Protein AF-A0A6I4XKJ2-F1 (afdb_monomer_lite)

Organism: Enterococcus gallinarum (NCBI:txid1353)

pLDDT: mean 85.95, std 15.67, range [35.56, 98.12]

InterPro domains:
  IPR008007 Peptidase M42 [PF05343] (1-55)

Structure (mmCIF, N/CA/C/O backbone):
data_AF-A0A6I4XKJ2-F1
#
_entry.id   AF-A0A6I4XKJ2-F1
#
loop_
_atom_site.group_PDB
_atom_site.id
_atom_site.type_symbol
_atom_site.label_atom_id
_atom_site.label_alt_id
_atom_site.label_comp_id
_atom_site.label_asym_id
_atom_site.label_entity_id
_atom_site.label_seq_id
_atom_site.pdbx_PDB_ins_code
_atom_site.Cartn_x
_atom_site.Cartn_y
_atom_site.Cartn_z
_atom_site.occupancy
_atom_site.B_iso_or_equiv
_atom_site.auth_seq_id
_atom_site.auth_comp_id
_atom_site.auth_asym_id
_atom_site.auth_atom_id
_atom_site.pdbx_PDB_model_num
ATOM 1 N N . LYS A 1 1 ? -8.145 -15.049 1.489 1.00 83.50 1 LYS A N 1
ATOM 2 C CA . LYS A 1 1 ? -7.065 -14.247 2.120 1.00 83.50 1 LYS A CA 1
ATOM 3 C C . LYS A 1 1 ? -6.507 -13.311 1.053 1.00 83.50 1 LYS A C 1
ATOM 5 O O . LYS A 1 1 ? -6.209 -13.816 -0.019 1.00 83.50 1 LYS A O 1
ATOM 10 N N . ILE A 1 2 ? -6.435 -12.000 1.301 1.00 95.69 2 ILE A N 1
ATOM 11 C CA . ILE A 1 2 ? -5.889 -11.025 0.336 1.00 95.69 2 ILE A CA 1
ATOM 12 C C . ILE A 1 2 ? -4.353 -11.046 0.462 1.00 95.69 2 ILE A C 1
ATOM 14 O O . ILE A 1 2 ? -3.867 -10.871 1.584 1.00 95.69 2 ILE A O 1
ATOM 18 N N . PRO A 1 3 ? -3.584 -11.319 -0.609 1.00 95.69 3 PRO A N 1
ATOM 19 C CA . PRO A 1 3 ? -2.124 -11.249 -0.566 1.00 95.69 3 PRO A CA 1
ATOM 20 C C . PRO A 1 3 ? -1.655 -9.810 -0.327 1.00 95.69 3 PRO A C 1
ATOM 22 O O . PRO A 1 3 ? -2.162 -8.886 -0.955 1.00 95.69 3 PRO A O 1
ATOM 25 N N . VAL A 1 4 ? -0.694 -9.620 0.579 1.00 95.38 4 VAL A N 1
ATOM 26 C CA . VAL A 1 4 ? -0.100 -8.311 0.883 1.00 95.38 4 VAL A CA 1
ATOM 27 C C . VAL A 1 4 ? 1.399 -8.455 1.112 1.00 95.38 4 VAL A C 1
ATOM 29 O O . VAL A 1 4 ? 1.854 -9.472 1.638 1.00 95.38 4 VAL A O 1
ATOM 32 N N . GLN A 1 5 ? 2.154 -7.416 0.766 1.00 94.06 5 GLN A N 1
ATOM 33 C CA . GLN A 1 5 ? 3.559 -7.278 1.130 1.00 94.06 5 GLN A CA 1
ATOM 34 C C . GLN A 1 5 ? 3.712 -6.088 2.075 1.00 94.06 5 GLN A C 1
ATOM 36 O O . GLN A 1 5 ? 3.294 -4.975 1.761 1.00 94.06 5 GLN A O 1
ATOM 41 N N . VAL A 1 6 ? 4.337 -6.320 3.228 1.00 91.50 6 VAL A N 1
ATOM 42 C CA . VAL A 1 6 ? 4.729 -5.244 4.140 1.00 91.50 6 VAL A CA 1
ATOM 43 C C . VAL A 1 6 ? 6.138 -4.813 3.766 1.00 91.50 6 VAL A C 1
ATOM 45 O O . VAL A 1 6 ? 7.051 -5.634 3.717 1.00 91.50 6 VAL A O 1
ATOM 48 N N . SER A 1 7 ? 6.312 -3.528 3.479 1.00 82.00 7 SER A N 1
ATOM 49 C CA . SER A 1 7 ? 7.615 -2.955 3.160 1.00 82.00 7 SER A CA 1
ATOM 50 C C . SER A 1 7 ? 7.958 -1.882 4.179 1.00 82.00 7 SER A C 1
ATOM 52 O O . SER A 1 7 ? 7.215 -0.919 4.341 1.00 82.00 7 SER A O 1
ATOM 54 N N . VAL A 1 8 ? 9.131 -2.007 4.795 1.00 74.75 8 VAL A N 1
ATOM 55 C CA . VAL A 1 8 ? 9.791 -0.906 5.500 1.00 74.75 8 VAL A CA 1
ATOM 56 C C . VAL A 1 8 ? 10.887 -0.401 4.575 1.00 74.75 8 VAL A C 1
ATOM 58 O O . VAL A 1 8 ? 11.695 -1.189 4.087 1.00 74.75 8 VAL A O 1
ATOM 61 N N . ARG A 1 9 ? 10.879 0.894 4.261 1.00 69.38 9 ARG A N 1
ATOM 62 C CA . ARG A 1 9 ? 11.894 1.501 3.393 1.00 69.38 9 ARG A CA 1
ATOM 63 C C . ARG A 1 9 ? 12.831 2.342 4.249 1.00 69.38 9 ARG A C 1
ATOM 65 O O . ARG A 1 9 ? 12.357 3.134 5.053 1.00 69.38 9 ARG A O 1
ATOM 72 N N . SER A 1 10 ? 14.139 2.205 4.046 1.00 71.75 10 SER A N 1
ATOM 73 C CA . SER A 1 10 ? 15.157 3.062 4.674 1.00 71.75 10 SER A CA 1
ATOM 74 C C . SER A 1 10 ? 15.294 4.433 3.994 1.00 71.75 10 SER A C 1
ATOM 76 O O . SER A 1 10 ? 16.005 5.297 4.496 1.00 71.75 10 SER A O 1
ATOM 78 N N . GLY A 1 11 ? 14.613 4.649 2.862 1.00 70.12 11 GLY A N 1
ATOM 79 C CA . GLY A 1 11 ? 14.656 5.895 2.101 1.00 70.12 11 GLY A CA 1
ATOM 80 C C . GLY A 1 11 ? 13.425 6.127 1.218 1.00 70.12 11 GLY A C 1
ATOM 81 O O . GLY A 1 11 ? 12.606 5.229 0.987 1.00 70.12 11 GLY A O 1
ATOM 82 N N . GLY A 1 12 ? 13.315 7.362 0.717 1.00 74.00 12 GLY A N 1
ATOM 83 C CA . GLY A 1 12 ? 12.199 7.849 -0.100 1.00 74.00 12 GLY A CA 1
ATOM 84 C C . GLY A 1 12 ? 10.954 8.209 0.720 1.00 74.00 12 GLY A C 1
ATOM 85 O O . GLY A 1 12 ? 10.513 7.440 1.571 1.00 74.00 12 GLY A O 1
ATOM 86 N N . GLY A 1 13 ? 10.349 9.362 0.434 1.00 82.38 13 GLY A N 1
ATOM 87 C CA . GLY A 1 13 ? 9.153 9.845 1.129 1.00 82.38 13 GLY A CA 1
ATOM 88 C C . GLY A 1 13 ? 7.841 9.255 0.606 1.00 82.38 13 GLY A C 1
ATOM 89 O O . GLY A 1 13 ? 7.775 8.655 -0.469 1.00 82.38 13 GLY A O 1
ATOM 90 N N . THR A 1 14 ? 6.781 9.446 1.384 1.00 88.75 14 THR A N 1
ATOM 91 C C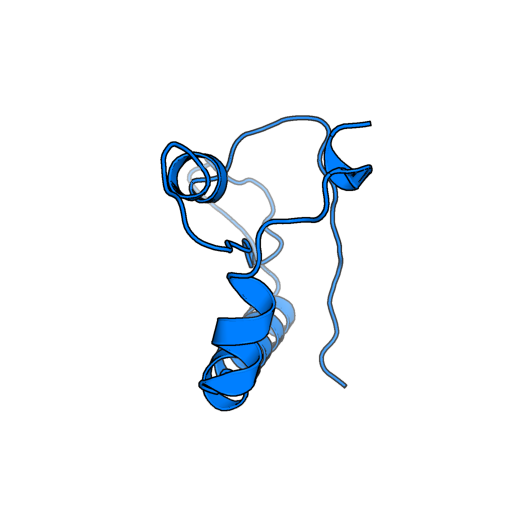A . THR A 1 14 ? 5.387 9.313 0.942 1.00 88.75 14 THR A CA 1
ATOM 92 C C . THR A 1 14 ? 4.592 10.481 1.515 1.00 88.75 14 THR A C 1
ATOM 94 O O . THR A 1 14 ? 5.008 11.081 2.510 1.00 88.75 14 THR A O 1
ATOM 97 N N . ASN A 1 15 ? 3.423 10.770 0.944 1.00 89.12 15 ASN A N 1
ATOM 98 C CA . ASN A 1 15 ? 2.546 11.825 1.459 1.00 89.12 15 ASN A CA 1
ATOM 99 C C . ASN A 1 15 ? 2.030 11.523 2.878 1.00 89.12 15 ASN A C 1
ATOM 101 O O . ASN A 1 15 ? 1.6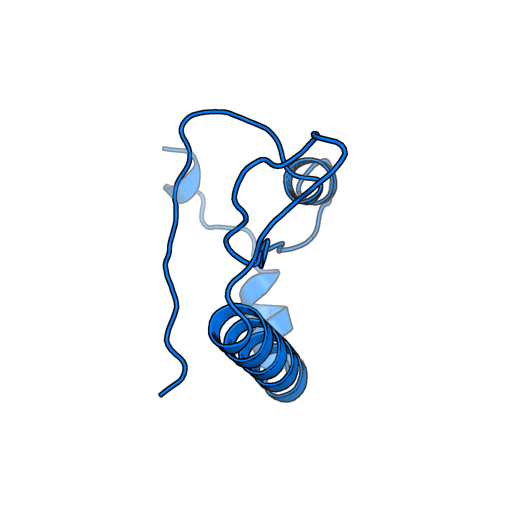51 12.444 3.593 1.00 89.12 15 ASN A O 1
ATOM 105 N N . GLY A 1 16 ? 2.059 10.253 3.309 1.00 88.50 16 GLY A N 1
ATOM 106 C CA . GLY A 1 16 ? 1.623 9.855 4.647 1.00 88.50 16 GLY A CA 1
ATOM 107 C C . GLY A 1 16 ? 2.444 10.499 5.766 1.00 88.50 16 GLY A C 1
ATOM 108 O O . GLY A 1 16 ? 1.879 10.873 6.786 1.00 88.50 16 GLY A O 1
ATOM 109 N N . MET A 1 17 ? 3.747 10.722 5.549 1.00 85.75 17 MET A N 1
ATOM 110 C CA . MET A 1 17 ? 4.626 11.341 6.553 1.00 85.75 17 MET A CA 1
ATOM 111 C C . MET A 1 17 ? 4.183 12.760 6.928 1.00 85.75 17 MET A C 1
ATOM 113 O O . MET A 1 17 ? 4.336 13.162 8.076 1.00 85.75 17 MET A O 1
ATOM 117 N N . ALA A 1 18 ? 3.641 13.525 5.976 1.00 87.25 18 ALA A N 1
ATOM 118 C CA . ALA A 1 18 ? 3.164 14.879 6.246 1.00 87.25 18 ALA A CA 1
ATOM 119 C C . ALA A 1 18 ? 1.900 14.876 7.124 1.00 87.25 18 ALA A C 1
ATOM 121 O O . ALA A 1 18 ? 1.743 15.759 7.960 1.00 87.25 18 ALA A O 1
ATOM 122 N N . ILE A 1 19 ? 1.035 13.864 6.976 1.00 87.94 19 ILE A N 1
ATOM 123 C CA . ILE A 1 19 ? -0.221 13.727 7.735 1.00 87.94 19 ILE A CA 1
ATOM 124 C C . ILE A 1 19 ? 0.049 13.348 9.195 1.00 87.94 19 ILE A C 1
ATOM 126 O O . ILE A 1 19 ? -0.725 13.702 10.080 1.00 87.94 19 ILE A O 1
ATOM 130 N N . THR A 1 20 ? 1.152 12.652 9.470 1.00 83.75 20 THR A N 1
ATOM 131 C CA . THR A 1 20 ? 1.517 12.246 10.834 1.00 83.75 20 THR A CA 1
ATOM 132 C C . THR A 1 20 ? 2.186 13.359 11.651 1.00 83.75 20 THR A C 1
ATOM 134 O O . THR A 1 20 ? 2.468 13.153 12.828 1.00 83.75 20 THR A O 1
ATOM 137 N N . GLN A 1 21 ? 2.472 14.525 11.061 1.00 80.81 21 GLN A N 1
ATOM 138 C CA . GLN A 1 21 ? 3.067 15.667 11.772 1.00 80.81 21 GLN A CA 1
ATOM 139 C C . GLN A 1 21 ? 2.005 16.468 12.549 1.00 80.81 21 GLN A C 1
ATOM 141 O O . GLN A 1 21 ? 0.838 16.425 12.192 1.00 80.81 21 GLN A O 1
ATOM 146 N N . VAL A 1 22 ? 2.431 17.198 13.595 1.00 68.44 22 VAL A N 1
ATOM 147 C CA . VAL A 1 22 ? 1.677 18.215 14.378 1.00 68.44 22 VAL A CA 1
ATOM 148 C C . VAL A 1 22 ? 0.167 17.939 14.516 1.00 68.44 22 VAL A C 1
ATOM 150 O O . VAL A 1 22 ? -0.620 18.367 13.682 1.00 68.44 22 VAL A O 1
ATOM 153 N N . GLN A 1 23 ? -0.251 17.273 15.603 1.00 75.88 23 GLN A N 1
ATOM 154 C CA . GLN A 1 23 ? -1.660 16.869 15.821 1.00 75.88 23 GLN A CA 1
ATOM 155 C C . GLN A 1 23 ? -2.229 16.006 14.674 1.00 75.88 23 GLN A C 1
ATOM 157 O O . GLN A 1 23 ? -3.414 16.076 14.355 1.00 75.88 23 GLN A O 1
ATOM 162 N N . GLY A 1 24 ? -1.362 15.206 14.050 1.00 81.19 24 GLY A N 1
ATOM 163 C CA . GLY A 1 24 ? -1.689 14.348 12.920 1.00 81.19 24 GLY A CA 1
ATOM 164 C C . GLY A 1 24 ? -2.654 13.207 13.245 1.00 81.19 24 GLY A C 1
ATOM 165 O O . GLY A 1 24 ? -3.089 13.018 14.380 1.00 81.19 24 GLY A O 1
ATOM 166 N N . ALA A 1 25 ? -2.962 12.409 12.226 1.00 85.19 25 ALA A N 1
ATOM 167 C CA . ALA A 1 25 ? -3.856 11.258 12.341 1.00 85.19 25 ALA A CA 1
ATOM 168 C C . ALA A 1 25 ? -3.102 9.931 12.143 1.00 85.19 25 ALA A C 1
ATOM 170 O O . ALA A 1 25 ? -2.123 9.893 11.383 1.00 85.19 25 ALA A O 1
ATOM 171 N N . PRO A 1 26 ? -3.570 8.821 12.750 1.00 87.88 26 PRO A N 1
ATOM 172 C CA . PRO A 1 26 ? -3.104 7.485 12.397 1.00 87.88 26 PRO A CA 1
ATOM 173 C C . PRO A 1 26 ? -3.188 7.285 10.881 1.00 87.88 26 PRO A C 1
ATOM 175 O O . PRO A 1 26 ? -4.256 7.410 10.285 1.00 87.88 26 PRO A O 1
ATOM 178 N N . THR A 1 27 ? -2.046 7.020 10.250 1.00 88.69 27 THR A N 1
ATOM 179 C CA . THR A 1 27 ? -1.920 7.019 8.789 1.00 88.69 27 THR A CA 1
ATOM 180 C C . THR A 1 27 ? -1.181 5.774 8.330 1.00 88.69 27 THR A C 1
ATOM 182 O O . THR A 1 27 ? -0.123 5.437 8.857 1.00 88.69 27 THR A O 1
ATOM 185 N N . ILE A 1 28 ? -1.714 5.114 7.304 1.00 90.94 28 ILE A N 1
ATOM 186 C CA . ILE A 1 28 ? -1.049 4.024 6.591 1.00 90.94 28 ILE A CA 1
ATOM 187 C C . ILE A 1 28 ? -1.032 4.334 5.096 1.00 90.94 28 ILE A C 1
ATOM 189 O O . ILE A 1 28 ? -1.968 4.927 4.561 1.00 90.94 28 ILE A O 1
ATOM 193 N N . VAL A 1 29 ? 0.036 3.928 4.414 1.00 92.81 29 VAL A N 1
ATOM 194 C CA . VAL A 1 29 ? 0.152 4.053 2.959 1.00 92.81 29 VAL A CA 1
ATOM 195 C C . VAL A 1 29 ? -0.051 2.682 2.334 1.00 92.81 29 VAL A C 1
ATOM 197 O O . VAL A 1 29 ? 0.700 1.752 2.618 1.00 92.81 29 VAL A O 1
ATOM 200 N N . VAL A 1 30 ? -1.049 2.575 1.460 1.00 94.81 30 VAL A N 1
ATOM 201 C CA . VAL A 1 30 ? -1.272 1.402 0.610 1.00 94.81 30 VAL A CA 1
ATOM 202 C C . VAL A 1 30 ? -0.862 1.777 -0.808 1.00 94.81 30 VAL A C 1
ATOM 204 O O . VAL A 1 30 ? -1.310 2.791 -1.338 1.00 94.81 30 VAL A O 1
ATOM 207 N N . GLY A 1 31 ? 0.012 0.978 -1.411 1.00 93.88 31 GLY A N 1
ATOM 208 C CA . GLY A 1 31 ? 0.500 1.192 -2.769 1.00 93.88 31 GLY A CA 1
ATOM 209 C C . GLY A 1 31 ? 0.446 -0.090 -3.585 1.00 93.88 31 GLY A C 1
ATOM 210 O O . GLY A 1 31 ? 0.470 -1.187 -3.031 1.00 93.88 31 GLY A O 1
ATOM 211 N N . ILE A 1 32 ? 0.392 0.068 -4.904 1.00 96.12 32 ILE A N 1
ATOM 212 C CA . ILE A 1 32 ? 0.519 -1.033 -5.860 1.00 96.12 32 ILE A CA 1
ATOM 213 C C . ILE A 1 32 ? 1.988 -1.080 -6.298 1.00 96.12 32 ILE A C 1
ATOM 215 O O . ILE A 1 32 ? 2.531 -0.027 -6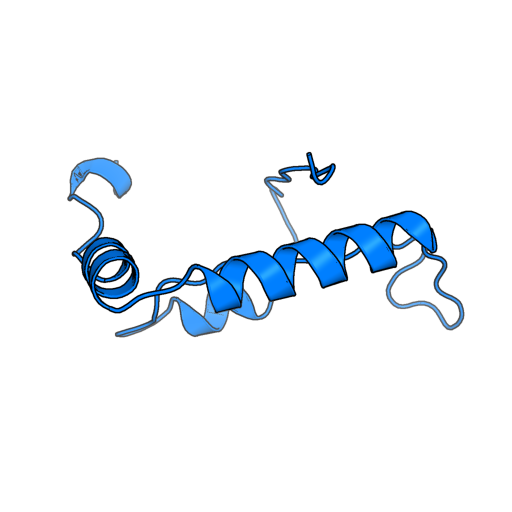.655 1.00 96.12 32 ILE A O 1
ATOM 219 N N . PRO A 1 33 ? 2.653 -2.249 -6.269 1.00 94.81 33 PRO A N 1
ATOM 220 C CA . PRO A 1 33 ? 3.998 -2.392 -6.804 1.00 94.81 33 PRO A CA 1
ATOM 221 C C . PRO A 1 33 ? 4.051 -1.939 -8.264 1.00 94.81 33 PRO A C 1
ATOM 223 O O . PRO A 1 33 ? 3.270 -2.381 -9.104 1.00 94.81 33 PRO A O 1
ATOM 226 N N . VAL A 1 34 ? 4.984 -1.040 -8.565 1.00 95.19 34 VAL A N 1
ATOM 227 C CA . VAL A 1 34 ? 5.131 -0.446 -9.893 1.00 95.19 34 VAL A CA 1
ATOM 228 C C . VAL A 1 34 ? 6.585 -0.519 -10.338 1.00 95.19 34 VAL A C 1
ATOM 230 O O . VAL A 1 34 ? 7.504 -0.241 -9.564 1.00 95.19 34 VAL A O 1
ATOM 233 N N . ARG A 1 35 ? 6.806 -0.883 -11.602 1.00 97.19 35 ARG A N 1
ATOM 234 C CA . ARG A 1 35 ? 8.117 -0.779 -12.253 1.00 97.19 35 ARG A CA 1
ATOM 235 C C . ARG A 1 35 ? 8.215 0.530 -13.028 1.00 97.19 35 ARG A C 1
ATOM 237 O O . ARG A 1 35 ? 7.253 0.936 -13.679 1.00 97.19 35 ARG A O 1
ATOM 244 N N . TYR A 1 36 ? 9.402 1.141 -12.975 1.00 96.38 36 TYR A N 1
ATOM 245 C CA . TYR A 1 36 ? 9.747 2.391 -13.668 1.00 96.38 36 TYR A CA 1
ATOM 246 C C . TYR A 1 36 ? 8.889 3.597 -13.250 1.00 96.38 36 TYR A C 1
ATOM 248 O O . TYR A 1 36 ? 8.545 4.447 -14.073 1.00 96.38 36 TYR A O 1
ATOM 256 N N . ALA A 1 37 ? 8.561 3.681 -11.954 1.00 93.12 37 ALA A N 1
ATOM 257 C CA . ALA A 1 37 ? 7.940 4.868 -11.372 1.00 93.12 37 ALA A CA 1
ATOM 258 C C . ALA A 1 37 ? 8.724 6.136 -11.751 1.00 93.12 37 ALA A C 1
ATOM 260 O O . ALA A 1 37 ? 9.952 6.138 -11.715 1.00 93.12 37 ALA A O 1
ATOM 261 N N . HIS A 1 38 ? 7.994 7.206 -12.086 1.00 94.56 38 HIS A N 1
ATOM 262 C CA . HIS A 1 38 ? 8.518 8.515 -12.511 1.00 94.56 38 HIS A CA 1
ATOM 263 C C . HIS A 1 38 ? 9.131 8.547 -13.924 1.00 94.56 38 HIS A C 1
ATOM 265 O O . HIS A 1 38 ? 9.813 9.504 -14.283 1.00 94.56 38 HIS A O 1
ATOM 271 N N . THR A 1 39 ? 8.856 7.542 -14.755 1.00 96.88 39 THR A N 1
ATOM 272 C CA . THR A 1 39 ? 9.156 7.573 -16.196 1.00 96.88 39 THR A CA 1
ATOM 273 C C . THR A 1 39 ? 7.864 7.751 -17.010 1.00 96.88 39 THR A C 1
ATOM 275 O O . THR A 1 39 ? 6.775 7.600 -16.448 1.00 96.88 39 THR A O 1
ATOM 278 N N . PRO A 1 40 ? 7.931 8.036 -18.329 1.00 97.75 40 PRO A N 1
ATOM 279 C CA . PRO A 1 40 ? 6.731 8.146 -19.164 1.00 97.75 40 PRO A CA 1
ATOM 280 C C . PRO A 1 40 ? 5.866 6.876 -19.204 1.00 97.75 40 PRO A C 1
ATOM 282 O O . PRO A 1 40 ? 4.685 6.958 -19.545 1.00 97.75 40 PRO A O 1
ATOM 285 N N . HIS A 1 41 ? 6.433 5.702 -18.891 1.00 96.62 41 HIS A N 1
ATOM 286 C CA . HIS A 1 41 ? 5.747 4.411 -18.968 1.00 96.62 41 HIS A CA 1
ATOM 287 C C . HIS A 1 41 ? 5.961 3.601 -17.688 1.00 96.62 41 HIS A C 1
ATOM 289 O O . HIS A 1 41 ? 7.061 3.134 -17.402 1.00 96.62 41 HIS A O 1
ATOM 295 N N . CYS A 1 42 ? 4.884 3.402 -16.934 1.00 97.44 42 CYS A N 1
ATOM 296 C CA . CYS A 1 42 ? 4.872 2.603 -15.714 1.00 97.44 42 CYS A CA 1
ATOM 297 C C . CYS A 1 42 ? 4.159 1.269 -15.961 1.00 97.44 42 CYS A C 1
ATOM 299 O O . CYS A 1 42 ? 3.209 1.209 -16.740 1.00 97.44 42 CYS A O 1
ATOM 301 N N . TYR A 1 43 ? 4.583 0.218 -15.260 1.00 97.81 43 TYR A N 1
ATOM 302 C CA . TYR A 1 43 ? 3.983 -1.114 -15.375 1.00 97.81 43 TYR A CA 1
ATOM 303 C C . TYR A 1 43 ? 3.588 -1.635 -13.999 1.00 97.81 43 TYR A C 1
ATOM 305 O O . TYR A 1 43 ? 4.373 -1.546 -13.052 1.00 97.81 43 TYR A O 1
ATOM 313 N N . VAL A 1 44 ? 2.389 -2.204 -13.916 1.00 97.75 44 VAL A N 1
ATOM 314 C CA . VAL A 1 44 ? 1.826 -2.836 -12.718 1.00 97.75 44 VAL A CA 1
ATOM 315 C C . VAL A 1 44 ? 1.255 -4.199 -13.093 1.00 97.75 44 VAL A C 1
ATOM 317 O O . VAL A 1 44 ? 0.831 -4.392 -14.235 1.00 97.75 44 VAL A O 1
ATOM 320 N N . ASP A 1 45 ? 1.211 -5.129 -12.143 1.00 97.81 45 ASP A N 1
ATOM 321 C CA . ASP A 1 45 ? 0.406 -6.338 -12.298 1.00 97.81 45 ASP A CA 1
ATOM 322 C C . ASP A 1 45 ? -1.067 -6.002 -12.012 1.00 97.81 45 ASP A C 1
ATOM 324 O O . ASP A 1 45 ? -1.401 -5.349 -11.017 1.00 97.81 45 ASP A O 1
ATOM 328 N N . PHE A 1 46 ? -1.973 -6.429 -12.892 1.00 97.88 46 PHE A N 1
ATOM 329 C CA . PHE A 1 46 ? -3.402 -6.192 -12.702 1.00 97.88 46 PHE A CA 1
ATOM 330 C C . PHE A 1 46 ? -3.948 -6.903 -11.452 1.00 97.88 46 PHE A C 1
ATOM 332 O O . PHE A 1 46 ? -4.862 -6.395 -10.800 1.00 97.88 46 PHE A O 1
ATOM 339 N N . GLN A 1 47 ? -3.380 -8.051 -11.079 1.00 98.00 47 GLN A N 1
ATOM 340 C CA . GLN A 1 47 ? -3.754 -8.770 -9.864 1.00 98.00 47 GLN A CA 1
ATOM 341 C C . GLN A 1 47 ? -3.374 -7.983 -8.607 1.00 98.00 47 GLN A C 1
ATOM 343 O O . GLN A 1 47 ? -4.180 -7.917 -7.678 1.00 98.00 47 GLN A O 1
ATOM 348 N N . ASP A 1 48 ? -2.218 -7.313 -8.604 1.00 97.81 48 ASP A N 1
ATOM 349 C CA . ASP A 1 48 ? -1.798 -6.453 -7.491 1.00 97.81 48 ASP A CA 1
ATOM 350 C C . ASP A 1 48 ? -2.736 -5.250 -7.328 1.00 97.81 48 ASP A C 1
ATOM 352 O O . ASP A 1 48 ? -3.120 -4.905 -6.208 1.00 97.81 48 ASP A O 1
ATOM 356 N N . TYR A 1 49 ? -3.178 -4.647 -8.439 1.00 97.19 49 TYR A N 1
ATOM 357 C CA . TYR A 1 49 ? -4.215 -3.609 -8.407 1.00 97.19 49 TYR A CA 1
ATOM 358 C C . TYR A 1 49 ? -5.516 -4.131 -7.779 1.00 97.19 49 TYR A C 1
ATOM 360 O O . TYR A 1 49 ? -6.084 -3.489 -6.892 1.00 97.19 49 TYR A O 1
ATOM 368 N N . GLN A 1 50 ? -5.985 -5.306 -8.208 1.00 98.12 50 GLN A N 1
ATOM 369 C CA . GLN A 1 50 ? -7.228 -5.890 -7.702 1.00 98.12 50 GLN A CA 1
ATOM 370 C C . GLN A 1 50 ? -7.128 -6.229 -6.209 1.00 98.12 50 GLN A C 1
ATOM 372 O O . GLN A 1 50 ? -8.064 -5.942 -5.459 1.00 98.12 50 GLN A O 1
ATOM 377 N N . ALA A 1 51 ? -5.993 -6.774 -5.765 1.00 98.06 51 ALA A N 1
ATOM 378 C CA . ALA A 1 51 ? -5.734 -7.072 -4.361 1.00 98.06 51 ALA A CA 1
ATOM 379 C C . ALA A 1 51 ? -5.675 -5.796 -3.506 1.00 98.06 51 ALA A C 1
ATOM 381 O O . ALA A 1 51 ? -6.306 -5.745 -2.450 1.00 98.06 51 ALA A O 1
ATOM 382 N N . ALA A 1 52 ? -4.993 -4.743 -3.975 1.00 97.56 52 ALA A N 1
ATOM 383 C CA . ALA A 1 52 ? -4.928 -3.457 -3.279 1.00 97.56 52 ALA A CA 1
ATOM 384 C C . ALA A 1 52 ? -6.309 -2.792 -3.164 1.00 97.56 52 ALA A C 1
ATOM 386 O O . ALA A 1 52 ? -6.673 -2.298 -2.096 1.00 97.56 52 ALA A O 1
ATOM 387 N N . LYS A 1 53 ? -7.111 -2.827 -4.237 1.00 97.44 53 LYS A N 1
ATOM 388 C CA . LYS A 1 53 ? -8.492 -2.327 -4.237 1.00 97.44 53 LYS A CA 1
ATOM 389 C C . LYS A 1 53 ? -9.351 -3.062 -3.209 1.00 97.44 53 LYS A C 1
ATOM 391 O O . LYS A 1 53 ? -10.024 -2.421 -2.405 1.00 97.44 53 LYS A O 1
ATOM 396 N N . GLU A 1 54 ? -9.316 -4.394 -3.224 1.00 98.00 54 GLU A N 1
ATOM 397 C CA . GLU A 1 54 ? -10.073 -5.212 -2.273 1.00 98.00 54 GLU A CA 1
ATOM 398 C C . GLU A 1 54 ? -9.621 -4.941 -0.833 1.00 98.00 54 GLU A C 1
ATOM 400 O O . GLU A 1 54 ? -10.459 -4.762 0.048 1.00 98.00 54 GLU A O 1
ATOM 405 N N . LEU A 1 55 ? -8.310 -4.816 -0.594 1.00 97.44 55 LEU A N 1
ATOM 406 C CA . LEU A 1 55 ? -7.763 -4.489 0.723 1.00 97.44 55 LEU A CA 1
ATOM 407 C C . LEU A 1 55 ? -8.316 -3.164 1.258 1.00 97.44 55 LEU A C 1
ATOM 409 O O . LEU A 1 55 ? -8.777 -3.121 2.395 1.00 97.44 55 LEU A O 1
ATOM 413 N N . VAL A 1 56 ? -8.294 -2.098 0.453 1.00 97.19 56 VAL A N 1
ATOM 414 C CA . VAL A 1 56 ? -8.782 -0.773 0.873 1.00 97.19 56 VAL A CA 1
ATOM 415 C C . VAL A 1 56 ? -10.289 -0.797 1.131 1.00 97.19 56 VAL A C 1
ATOM 417 O O . VAL A 1 56 ? -10.742 -0.254 2.137 1.00 97.19 56 VAL A O 1
ATOM 420 N N . ILE A 1 57 ? -11.070 -1.468 0.279 1.00 97.81 57 ILE A N 1
ATOM 421 C CA . ILE A 1 57 ? -12.518 -1.618 0.484 1.00 97.81 57 ILE A CA 1
ATOM 422 C C . ILE A 1 57 ? -12.802 -2.333 1.805 1.00 97.81 57 ILE A C 1
ATOM 424 O O . ILE A 1 57 ? -13.625 -1.866 2.593 1.00 97.81 57 ILE A O 1
ATOM 428 N N . GLN A 1 58 ? -12.130 -3.458 2.058 1.00 97.06 58 GLN A N 1
ATOM 429 C CA . GLN A 1 58 ? -12.323 -4.214 3.290 1.00 97.06 58 GLN A CA 1
ATOM 430 C C . GLN A 1 58 ? -11.841 -3.427 4.509 1.00 97.06 58 GLN A C 1
ATOM 432 O O . GLN A 1 58 ? -12.522 -3.446 5.529 1.00 97.06 58 GLN A O 1
ATOM 437 N N . LEU A 1 59 ? -10.732 -2.690 4.409 1.00 94.69 59 LEU A N 1
ATOM 438 C CA . LEU A 1 59 ? -10.249 -1.825 5.485 1.00 94.69 59 LEU A CA 1
ATOM 439 C C . LEU A 1 59 ? -11.309 -0.792 5.874 1.00 94.69 59 LEU A C 1
ATOM 441 O O . LEU A 1 59 ? -11.673 -0.725 7.041 1.00 94.69 59 LEU A O 1
ATOM 445 N N . ILE A 1 60 ? -11.848 -0.048 4.901 1.00 95.25 60 ILE A N 1
ATOM 446 C CA . ILE A 1 60 ? -12.866 0.986 5.142 1.00 95.25 60 ILE A CA 1
ATOM 447 C C . ILE A 1 60 ? -14.138 0.373 5.734 1.00 95.25 60 ILE A C 1
ATOM 449 O O . ILE A 1 60 ? -14.650 0.874 6.729 1.00 95.25 60 ILE A O 1
ATOM 453 N N . LYS A 1 61 ? -14.634 -0.737 5.168 1.00 96.44 61 LYS A N 1
ATOM 454 C CA . LYS A 1 61 ? -15.837 -1.425 5.674 1.00 96.44 61 LYS A CA 1
ATOM 455 C C . LYS A 1 61 ? -15.684 -1.923 7.109 1.00 96.44 61 LYS A C 1
ATOM 457 O O . LYS A 1 61 ? -16.678 -2.033 7.817 1.00 96.44 61 LYS A O 1
ATOM 462 N N . ASN A 1 62 ? -14.461 -2.257 7.513 1.00 95.25 62 ASN A N 1
ATOM 463 C CA . ASN A 1 62 ? -14.162 -2.747 8.851 1.00 95.25 62 ASN A CA 1
ATOM 464 C C . ASN A 1 62 ? -13.694 -1.644 9.807 1.00 95.25 62 ASN A C 1
ATOM 466 O O . ASN A 1 62 ? -13.384 -1.979 10.947 1.00 95.25 62 ASN A O 1
ATOM 470 N N . LEU A 1 63 ? -13.616 -0.378 9.387 1.00 93.81 63 LEU A N 1
ATOM 471 C CA . LEU A 1 63 ? -13.165 0.730 10.226 1.00 93.81 63 LEU A CA 1
ATOM 472 C C . LEU A 1 63 ? -14.363 1.348 10.964 1.00 93.81 63 LEU A C 1
ATOM 474 O O . LEU A 1 63 ? -15.031 2.244 10.457 1.00 93.81 63 LEU A O 1
ATOM 478 N N . ASP A 1 64 ? -14.651 0.829 12.154 1.00 94.94 64 ASP A N 1
ATOM 479 C CA . ASP A 1 64 ? -15.718 1.314 13.035 1.00 94.94 64 ASP A CA 1
ATOM 480 C C . ASP A 1 64 ? -15.193 2.293 14.102 1.00 94.94 64 ASP A C 1
ATOM 482 O O . ASP A 1 64 ? -13.987 2.522 14.232 1.00 94.94 64 ASP A O 1
ATOM 486 N N . ALA A 1 65 ? -16.116 2.898 14.856 1.00 92.44 65 ALA A N 1
ATOM 487 C CA . ALA A 1 65 ? -15.794 3.896 15.875 1.00 92.44 65 ALA A CA 1
ATOM 488 C C . ALA A 1 65 ? -14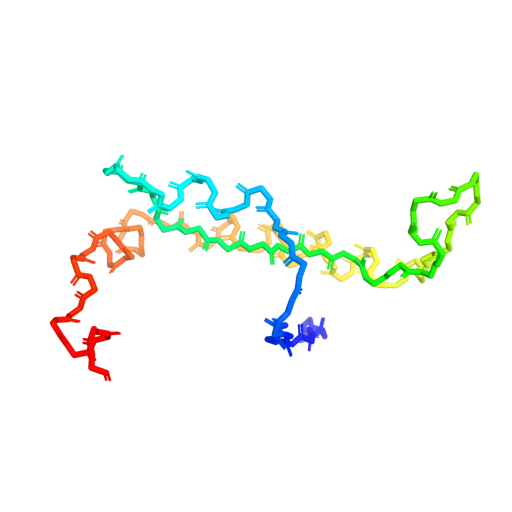.846 3.353 16.956 1.00 92.44 65 ALA A C 1
ATOM 490 O O . ALA A 1 65 ? -13.910 4.051 17.342 1.00 92.44 65 ALA A O 1
ATOM 491 N N . ASP A 1 66 ? -15.037 2.105 17.392 1.00 93.12 66 ASP A N 1
ATOM 492 C CA . ASP A 1 66 ? -14.211 1.482 18.429 1.00 93.12 66 ASP A CA 1
ATOM 493 C C . ASP A 1 66 ? -12.773 1.272 17.938 1.00 93.12 66 ASP A C 1
ATOM 495 O O . ASP A 1 66 ? -11.811 1.607 18.634 1.00 93.12 66 ASP A O 1
ATOM 499 N N . LYS A 1 67 ? -12.600 0.788 16.701 1.00 92.19 67 LYS A N 1
ATOM 500 C CA . LYS A 1 67 ? -11.276 0.637 16.079 1.00 92.19 67 LYS A CA 1
ATOM 501 C C . LYS A 1 67 ? -10.603 1.981 15.837 1.00 92.19 67 LYS A C 1
ATOM 503 O O . LYS A 1 67 ? -9.405 2.096 16.078 1.00 92.19 67 LYS A O 1
ATOM 508 N N . ILE A 1 68 ? -11.339 3.001 15.395 1.00 89.94 68 ILE A N 1
ATOM 509 C CA . ILE A 1 68 ? -10.791 4.357 15.240 1.00 89.94 68 ILE A CA 1
ATOM 510 C C . ILE A 1 68 ? -10.325 4.885 16.598 1.00 89.94 68 ILE A C 1
ATOM 512 O O . ILE A 1 68 ? -9.195 5.355 16.717 1.00 89.94 68 ILE A O 1
ATOM 516 N N . GLN A 1 69 ? -11.147 4.746 17.637 1.00 89.25 69 GLN A N 1
ATOM 517 C CA . GLN A 1 69 ? -10.808 5.191 18.984 1.00 89.25 69 GLN A CA 1
ATOM 518 C C . GLN A 1 69 ? -9.563 4.480 19.531 1.00 89.25 69 GLN A C 1
ATOM 520 O O . GLN A 1 69 ? -8.741 5.118 20.194 1.00 89.25 69 GLN A O 1
ATOM 525 N N . ALA A 1 70 ? -9.396 3.189 19.228 1.00 88.38 70 ALA A N 1
ATOM 526 C CA . ALA A 1 70 ? -8.204 2.423 19.580 1.00 88.38 70 ALA A CA 1
ATOM 527 C C . ALA A 1 70 ? -6.943 2.911 18.841 1.00 88.38 70 ALA A C 1
ATOM 529 O O . ALA A 1 70 ? -5.864 2.922 19.428 1.00 88.38 70 ALA A O 1
ATOM 530 N N . LEU A 1 71 ? -7.069 3.348 17.583 1.00 86.31 71 LEU A N 1
ATOM 531 C CA . LEU A 1 71 ? -5.955 3.877 16.783 1.00 86.31 71 LEU A CA 1
ATOM 532 C C . LEU A 1 71 ? -5.520 5.288 17.208 1.00 86.31 71 LEU A C 1
ATOM 534 O O . LEU A 1 71 ? -4.356 5.639 17.036 1.00 86.31 71 LEU A O 1
ATOM 538 N N . VAL A 1 72 ? -6.443 6.100 17.731 1.00 78.12 72 VAL A N 1
ATOM 539 C CA . VAL A 1 72 ? -6.203 7.503 18.126 1.00 78.12 72 VAL 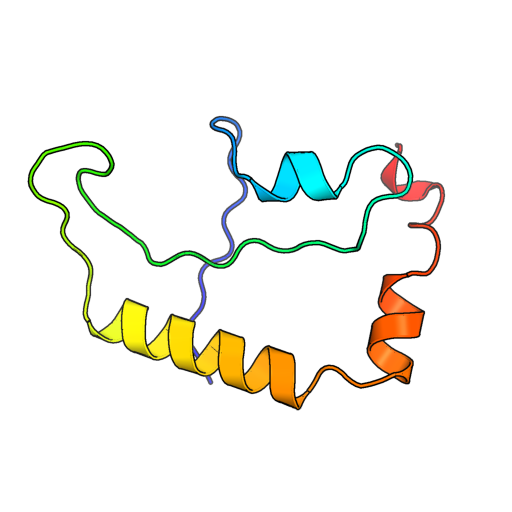A CA 1
ATOM 540 C C . VAL A 1 72 ? -5.628 7.624 19.548 1.00 78.12 72 VAL A C 1
ATOM 542 O O . VAL A 1 72 ? -5.184 8.703 19.943 1.00 78.12 72 VAL A O 1
ATOM 545 N N . GLN A 1 73 ? -5.577 6.532 20.324 1.00 63.53 73 GLN A N 1
ATOM 546 C CA . GLN A 1 73 ? -4.881 6.544 21.614 1.00 63.53 73 GLN A CA 1
ATOM 547 C C . GLN A 1 73 ? -3.411 6.944 21.414 1.00 63.53 73 GLN A C 1
ATOM 549 O O . GLN A 1 73 ? -2.788 6.480 20.455 1.00 63.53 73 GLN A O 1
ATOM 554 N N . PRO A 1 74 ? -2.834 7.792 22.289 1.00 57.72 74 PRO A N 1
ATOM 555 C CA . PRO A 1 74 ? -1.434 8.169 22.174 1.00 57.72 74 PRO A CA 1
ATOM 556 C C . PRO A 1 74 ? -0.594 6.894 22.125 1.00 57.72 74 PRO A C 1
ATOM 558 O O . PRO A 1 74 ? -0.654 6.085 23.054 1.00 57.72 74 PRO A O 1
ATOM 561 N N . LEU A 1 75 ? 0.156 6.719 21.028 1.00 53.75 75 LEU A N 1
ATOM 562 C CA . LEU A 1 75 ? 1.146 5.652 20.898 1.00 53.75 75 LEU A CA 1
ATOM 563 C C . LEU A 1 75 ? 1.939 5.642 22.204 1.00 53.75 75 LEU A C 1
ATOM 565 O O . LEU A 1 75 ? 2.488 6.672 22.608 1.00 53.75 75 LEU A O 1
ATOM 569 N N . SER A 1 76 ? 1.893 4.519 22.921 1.00 46.84 76 SER A N 1
ATOM 570 C CA . SER A 1 76 ? 2.509 4.382 24.238 1.00 46.84 76 SER A CA 1
ATOM 571 C C . SER A 1 76 ? 3.929 4.942 24.208 1.00 46.84 76 SER A C 1
ATOM 573 O O . SER A 1 76 ? 4.642 4.753 23.221 1.00 46.84 76 SER A O 1
ATOM 575 N N . LYS A 1 77 ? 4.364 5.582 25.304 1.00 45.06 77 LYS A N 1
ATOM 576 C CA . LYS A 1 77 ? 5.711 6.174 25.480 1.00 45.06 77 LYS A CA 1
ATOM 577 C C . LYS A 1 77 ? 6.880 5.253 25.068 1.00 45.06 77 LYS A C 1
ATOM 579 O O . LYS A 1 77 ? 8.0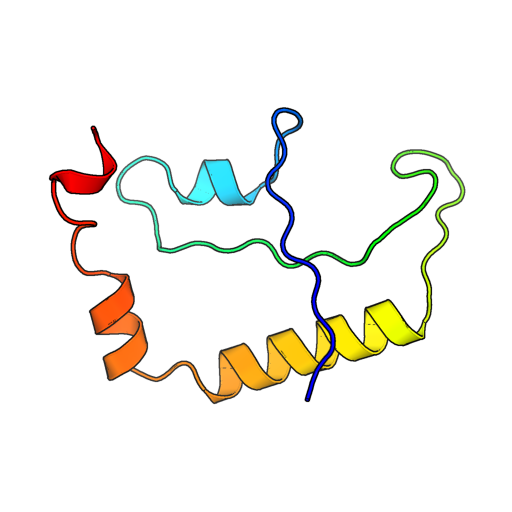02 5.723 24.929 1.00 45.06 77 LYS A O 1
ATOM 584 N N . GLU A 1 78 ? 6.619 3.964 24.887 1.00 45.69 78 GLU A N 1
ATOM 585 C CA . GLU A 1 78 ? 7.536 2.919 24.440 1.00 45.69 78 GLU A CA 1
ATOM 586 C C . GLU A 1 78 ? 7.944 3.000 22.958 1.00 45.69 78 GLU A C 1
ATOM 588 O O . GLU A 1 78 ? 9.026 2.531 22.637 1.00 45.69 78 GLU A O 1
ATOM 593 N N . TRP A 1 79 ? 7.165 3.632 22.066 1.00 43.41 79 TRP A N 1
ATOM 594 C CA . TRP A 1 79 ? 7.528 3.747 20.635 1.00 43.41 79 TRP A CA 1
ATOM 595 C C . TRP A 1 79 ? 8.608 4.817 20.365 1.00 43.41 79 TRP A C 1
ATOM 597 O O . TRP A 1 79 ? 9.179 4.868 19.283 1.00 43.41 79 TRP A O 1
ATOM 607 N N . ASN A 1 80 ? 8.905 5.671 21.352 1.00 39.12 80 ASN A N 1
ATOM 608 C CA . ASN A 1 80 ? 9.958 6.695 21.287 1.00 39.12 80 ASN A CA 1
ATOM 609 C C . ASN A 1 80 ? 11.272 6.254 21.971 1.00 39.12 80 ASN A C 1
ATOM 611 O O . ASN A 1 80 ? 12.080 7.106 22.347 1.00 39.12 80 ASN A O 1
ATOM 615 N N . LYS A 1 81 ? 11.467 4.948 22.180 1.00 35.56 81 LYS A N 1
ATOM 616 C CA . LYS A 1 81 ? 12.760 4.346 22.537 1.00 35.56 81 LYS A CA 1
ATOM 617 C C . LYS A 1 81 ? 13.349 3.640 21.324 1.00 35.56 81 LYS A C 1
ATOM 619 O O . LYS A 1 81 ? 14.593 3.648 21.228 1.00 35.56 81 LYS A O 1
#

Secondary structure (DSSP, 8-state):
---------SS---THHHHTSSS-----------BSTTSS--B--HHHHHHHHHHHHHHHHT--HHHHHHHHS---GGGG-

Foldseek 3Di:
DQDDDDDDDPDDDDPQVVQCPDLHALDDDQDFDWPPPPDPDIDGDVSSVVSSVVVVVVVVVPDDPVNRVVRPPPPPPVVVD

Radius of gyration: 15.64 Å; chains: 1; bounding box: 31×32×45 Å

Sequence (81 aa):
KIPVQVSVRSGGGTNGMAITQVQGAPTIVVGIPVRYAHTPHCYVDFQDYQAAKELVIQLIKNLDADKIQALVQPLSKEWNK